Protein AF-A0A965MGD5-F1 (afdb_monomer_lite)

Secondary structure (DSSP, 8-state):
---------PPPHHHHHHHHHHHHHHHHHHHHHHTS--------SSHHHHHHHHHHHHHHHHHHHHHHHHHHHHHHHSTTHHHHHHHHHHHHHHHHHHIIIIITTT----SSHHHHHHHHTHHHHHHHHHHHHHHHHHHHGGGS--

Foldseek 3Di:
DDDPPPVPPDFDPLLVVLVVVLVVLLVLVLCCVPVVPDLFPKPAPDVVVSVVVSVVVVVVSVVSVVLVVVCVVCVVVLVCNLVSLVVVLVVLVVVLVCCVPVAVVGTDPRPDPSVVVSNVCSVVNSVSSVVNNVSSCVVPVVVVVD

Structure (mmCIF, N/CA/C/O backbone):
data_AF-A0A965MGD5-F1
#
_entry.id   AF-A0A965MGD5-F1
#
loop_
_atom_site.group_PDB
_atom_site.id
_atom_site.type_symbol
_atom_site.label_atom_id
_atom_site.label_alt_id
_atom_site.label_comp_id
_atom_site.label_asym_id
_atom_site.label_entity_id
_atom_site.label_seq_id
_atom_site.pdbx_PDB_ins_code
_atom_site.Cartn_x
_atom_site.Cartn_y
_atom_site.Cartn_z
_atom_site.occupancy
_atom_site.B_iso_or_equiv
_atom_site.auth_seq_id
_atom_site.auth_comp_id
_atom_site.auth_asym_id
_atom_site.auth_atom_id
_atom_site.pdbx_PDB_model_num
ATOM 1 N N . MET A 1 1 ? -35.218 -0.291 28.090 1.00 36.06 1 MET A N 1
ATOM 2 C CA . MET A 1 1 ? -34.569 -1.136 27.063 1.00 36.06 1 MET A CA 1
ATOM 3 C C . MET A 1 1 ? -33.291 -0.427 26.634 1.00 36.06 1 MET A C 1
ATOM 5 O O . MET A 1 1 ? -33.339 0.769 26.378 1.00 36.06 1 MET A O 1
ATOM 9 N N . ALA A 1 2 ? -32.150 -1.102 26.752 1.00 36.09 2 ALA A N 1
ATOM 10 C CA . ALA A 1 2 ? -30.831 -0.488 26.882 1.00 36.09 2 ALA A CA 1
ATOM 11 C C . ALA A 1 2 ? -30.366 0.282 25.631 1.00 36.09 2 A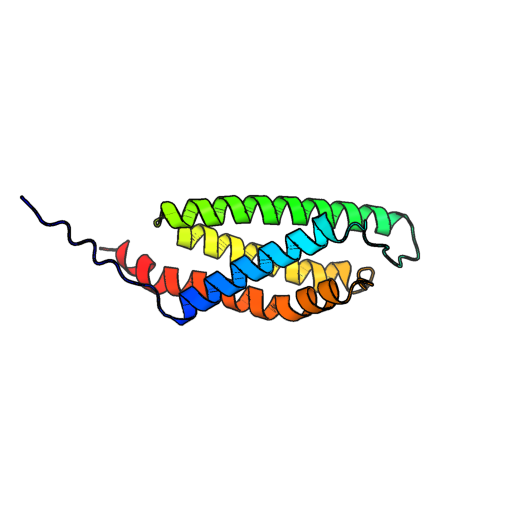LA A C 1
ATOM 13 O O . ALA A 1 2 ? -30.328 -0.255 24.527 1.00 36.09 2 ALA A O 1
ATOM 14 N N . PHE A 1 3 ? -29.945 1.532 25.843 1.00 34.44 3 PHE A N 1
ATOM 15 C CA . PHE A 1 3 ? -29.137 2.303 24.903 1.00 34.44 3 PHE A CA 1
ATOM 16 C C . PHE A 1 3 ? -27.788 1.600 24.724 1.00 34.44 3 PHE A C 1
ATOM 18 O O . PHE A 1 3 ? -26.904 1.710 25.575 1.00 34.44 3 PHE A O 1
ATOM 25 N N . ILE A 1 4 ? -27.600 0.902 23.606 1.00 38.12 4 ILE A N 1
ATOM 26 C CA . ILE A 1 4 ? -26.270 0.460 23.189 1.00 38.12 4 ILE A CA 1
ATOM 27 C C . ILE A 1 4 ? -25.526 1.704 22.691 1.00 38.12 4 ILE A C 1
ATOM 29 O O . ILE A 1 4 ? -25.508 2.024 21.503 1.00 38.12 4 ILE A O 1
ATOM 33 N N . LYS A 1 5 ? -24.911 2.445 23.620 1.00 34.62 5 LYS A N 1
ATOM 34 C CA . LYS A 1 5 ? -23.842 3.392 23.296 1.00 34.62 5 LYS A CA 1
ATOM 35 C C . LYS A 1 5 ? -22.635 2.571 22.843 1.00 34.62 5 LYS A C 1
ATOM 37 O O . LYS A 1 5 ? -21.721 2.303 23.619 1.00 34.62 5 LYS A O 1
ATOM 42 N N . PHE A 1 6 ? -22.598 2.204 21.563 1.00 39.00 6 PHE A N 1
ATOM 43 C CA . PHE A 1 6 ? -21.312 2.016 20.905 1.00 39.00 6 PHE A CA 1
ATOM 44 C C . PHE A 1 6 ? -20.611 3.368 20.985 1.00 39.00 6 PHE A C 1
ATOM 46 O O . PHE A 1 6 ? -20.950 4.301 20.259 1.00 39.00 6 PHE A O 1
ATOM 53 N N . ALA A 1 7 ? -19.675 3.508 21.923 1.00 39.38 7 ALA A N 1
ATOM 54 C CA . ALA A 1 7 ? -18.713 4.591 21.892 1.00 39.38 7 ALA A CA 1
ATOM 55 C C . ALA A 1 7 ? -17.988 4.484 20.546 1.00 39.38 7 ALA A C 1
ATOM 57 O O . ALA A 1 7 ? -17.068 3.681 20.392 1.00 39.38 7 ALA A O 1
ATOM 58 N N . LYS A 1 8 ? -18.476 5.241 19.557 1.00 45.97 8 LYS A N 1
ATOM 59 C CA . LYS A 1 8 ? -17.886 5.430 18.237 1.00 45.97 8 LYS A CA 1
ATOM 60 C C . LYS A 1 8 ? -16.551 6.125 18.480 1.00 45.97 8 LYS A C 1
ATOM 62 O O . LYS A 1 8 ? -16.470 7.348 18.477 1.00 45.97 8 LYS A O 1
ATOM 67 N N . GLN A 1 9 ? -15.529 5.348 18.832 1.00 56.25 9 GLN A N 1
ATOM 68 C CA . GLN A 1 9 ? -14.179 5.851 19.026 1.00 56.25 9 GLN A CA 1
ATOM 69 C C . GLN A 1 9 ? -13.690 6.284 17.650 1.00 56.25 9 GLN A C 1
ATOM 71 O O . GLN A 1 9 ? -13.234 5.473 16.846 1.00 56.25 9 GLN A O 1
ATOM 76 N N . SER A 1 10 ? -13.879 7.570 17.361 1.00 68.56 10 SER A N 1
ATOM 77 C CA . SER A 1 10 ? -13.369 8.178 16.145 1.00 68.56 10 SER A CA 1
ATOM 78 C C . SER A 1 10 ? -11.857 7.985 16.112 1.00 68.56 10 SER A C 1
ATOM 80 O O . SER A 1 10 ? -11.172 8.191 17.120 1.00 68.56 10 SER A O 1
ATOM 82 N N . TYR A 1 11 ? -11.346 7.565 14.959 1.00 79.25 11 TYR A N 1
ATOM 83 C CA . TYR A 1 11 ? -9.913 7.553 14.712 1.00 79.25 11 TYR A CA 1
ATOM 84 C C . TYR A 1 11 ? -9.346 8.976 14.784 1.00 79.25 11 TYR A C 1
ATOM 86 O O . TYR A 1 11 ? -10.091 9.960 14.695 1.00 79.25 11 TYR A O 1
ATOM 94 N N . SER A 1 12 ? -8.035 9.084 14.992 1.00 85.62 12 SER A N 1
ATOM 95 C CA . SER A 1 12 ? -7.344 10.370 14.995 1.00 85.62 12 SER A CA 1
ATOM 96 C C . SER A 1 12 ? -7.409 11.042 13.614 1.00 85.62 12 SER A C 1
ATOM 98 O O . SER A 1 12 ? -7.563 10.385 12.586 1.00 85.62 12 SER A O 1
ATOM 100 N N . THR A 1 13 ? -7.249 12.363 13.559 1.00 85.31 13 THR A N 1
ATOM 101 C CA . THR A 1 13 ? -7.062 13.085 12.290 1.00 85.31 13 THR A CA 1
ATOM 102 C C . THR A 1 13 ? -5.930 12.499 11.424 1.00 85.31 13 THR A C 1
ATOM 104 O O . THR A 1 13 ? -6.175 12.281 10.235 1.00 85.31 13 THR A O 1
ATOM 107 N N . PRO A 1 14 ? -4.730 12.165 11.962 1.00 86.81 14 PRO A N 1
ATOM 108 C CA . PRO A 1 14 ? -3.679 11.541 11.156 1.00 86.81 14 PRO A CA 1
ATOM 109 C C . PRO A 1 14 ? -4.069 10.176 10.580 1.00 86.81 14 PRO A C 1
ATOM 111 O O . PRO A 1 14 ? -3.619 9.849 9.486 1.00 86.81 14 PRO A O 1
ATOM 114 N N . PHE A 1 15 ? -4.953 9.410 11.228 1.00 86.06 15 PHE A N 1
ATOM 115 C CA . PHE A 1 15 ? -5.482 8.173 10.646 1.00 86.06 15 PHE A CA 1
ATOM 116 C C . PHE A 1 15 ? -6.256 8.427 9.350 1.00 86.06 15 PHE A C 1
ATOM 118 O O . PHE A 1 15 ? -6.032 7.744 8.355 1.00 86.06 15 PHE A O 1
ATOM 125 N N . TYR A 1 16 ? -7.160 9.410 9.338 1.00 84.75 16 TYR A N 1
ATOM 126 C CA . TYR A 1 16 ? -7.950 9.708 8.141 1.00 84.75 16 TYR A CA 1
ATOM 127 C C . TYR A 1 16 ? -7.088 10.274 7.010 1.00 84.75 16 TYR A C 1
ATOM 129 O O . TYR A 1 16 ? -7.341 9.962 5.848 1.00 84.75 16 TYR A O 1
ATOM 137 N N . LEU A 1 17 ? -6.050 11.050 7.341 1.00 87.75 17 LEU A N 1
ATOM 138 C CA . LEU A 1 17 ? -5.055 11.503 6.366 1.00 87.75 17 LEU A CA 1
ATOM 139 C C . LEU A 1 17 ? -4.259 10.325 5.788 1.00 87.75 17 LEU A C 1
ATOM 141 O O . LEU A 1 17 ? -4.119 10.221 4.571 1.00 87.75 17 LEU A O 1
ATOM 145 N N . ALA A 1 18 ? -3.799 9.404 6.639 1.00 87.62 18 ALA A N 1
ATOM 146 C CA . ALA A 1 18 ? -3.102 8.189 6.221 1.00 87.62 18 ALA A CA 1
ATOM 147 C C . ALA A 1 18 ? -3.986 7.292 5.339 1.00 87.62 18 ALA A C 1
ATOM 149 O O . ALA A 1 18 ? -3.510 6.752 4.340 1.00 87.62 18 ALA A O 1
ATOM 150 N N . LEU A 1 19 ? -5.277 7.183 5.665 1.00 85.69 19 LEU A N 1
ATOM 151 C CA . LEU A 1 19 ? -6.266 6.445 4.883 1.00 85.69 19 LEU A CA 1
ATOM 152 C C . LEU A 1 19 ? -6.455 7.066 3.496 1.00 85.69 19 LEU A C 1
ATOM 154 O O . LEU A 1 19 ? -6.351 6.366 2.489 1.00 85.69 19 LEU A O 1
ATOM 158 N N . TRP A 1 20 ? -6.682 8.380 3.438 1.00 88.69 20 TRP A N 1
ATOM 159 C CA . TRP A 1 20 ? -6.831 9.113 2.179 1.00 88.69 20 TRP A CA 1
ATOM 160 C C . TRP A 1 20 ? -5.592 9.006 1.295 1.00 88.69 20 TRP A C 1
ATOM 162 O O . TRP A 1 20 ? -5.714 8.741 0.096 1.00 88.69 20 TRP A O 1
ATOM 172 N N . PHE A 1 21 ? -4.406 9.160 1.887 1.00 89.75 21 PHE A N 1
ATOM 173 C CA . PHE A 1 21 ? -3.142 9.003 1.178 1.00 89.75 21 PHE A CA 1
ATOM 174 C C . PHE A 1 21 ? -2.974 7.575 0.651 1.00 89.75 21 PHE A C 1
ATOM 176 O O . PHE A 1 21 ? -2.668 7.396 -0.524 1.00 89.75 21 PHE A O 1
ATOM 183 N N . SER A 1 22 ? -3.238 6.561 1.480 1.00 87.19 22 SER A N 1
ATOM 184 C CA . SER A 1 22 ? -3.081 5.153 1.097 1.00 87.19 22 SER A CA 1
ATOM 185 C C . SER A 1 22 ? -4.016 4.758 -0.045 1.00 87.19 22 SER A C 1
ATOM 187 O O . SER A 1 22 ? -3.580 4.110 -0.995 1.00 87.19 22 SER A O 1
ATOM 189 N N . ILE A 1 23 ? -5.283 5.183 0.007 1.00 87.31 23 ILE A N 1
ATOM 190 C CA . ILE A 1 23 ? -6.254 4.931 -1.067 1.00 87.31 23 ILE A CA 1
ATOM 191 C C . ILE A 1 23 ? -5.809 5.631 -2.354 1.00 87.31 23 ILE A C 1
ATOM 193 O O . ILE A 1 23 ? -5.736 4.992 -3.401 1.00 87.31 23 ILE A O 1
ATOM 197 N N . SER A 1 24 ? -5.460 6.917 -2.272 1.00 89.31 24 SER A N 1
ATOM 198 C CA . SER A 1 24 ? -4.994 7.693 -3.430 1.00 89.31 24 SER A CA 1
ATOM 199 C C . SER A 1 24 ? -3.739 7.082 -4.056 1.00 89.31 24 SER A C 1
ATOM 201 O O . SER A 1 24 ? -3.646 6.979 -5.277 1.00 89.31 24 SER A O 1
ATOM 203 N N . TYR A 1 25 ? -2.800 6.620 -3.227 1.00 88.44 25 TYR A N 1
ATOM 204 C CA . TYR A 1 25 ? -1.577 5.961 -3.672 1.00 88.44 25 TYR A CA 1
ATOM 205 C C . TYR A 1 25 ? -1.878 4.660 -4.421 1.00 88.44 25 TYR A C 1
ATOM 207 O O . TYR A 1 25 ? -1.391 4.467 -5.532 1.00 88.44 25 TYR A O 1
ATOM 215 N N . VAL A 1 26 ? -2.720 3.788 -3.857 1.00 87.25 26 VAL A N 1
ATOM 216 C CA . VAL A 1 26 ? -3.113 2.523 -4.501 1.00 87.25 26 VAL A CA 1
ATOM 217 C C . VAL A 1 26 ? -3.825 2.778 -5.828 1.00 87.25 26 VAL A C 1
ATOM 219 O O . VAL A 1 26 ? -3.496 2.143 -6.829 1.00 87.25 26 VAL A O 1
ATOM 222 N N . VAL A 1 27 ? -4.755 3.736 -5.865 1.00 87.88 27 VAL A N 1
ATOM 223 C CA . VAL A 1 27 ? -5.453 4.122 -7.099 1.00 87.88 27 VAL A CA 1
ATOM 224 C C . VAL A 1 27 ? -4.466 4.637 -8.144 1.00 87.88 27 VAL A C 1
ATOM 226 O O . VAL A 1 27 ? -4.543 4.220 -9.295 1.00 87.88 27 VAL A O 1
ATOM 229 N N . ALA A 1 28 ? -3.505 5.480 -7.760 1.00 86.94 28 ALA A N 1
ATOM 230 C CA . ALA A 1 28 ? -2.485 5.986 -8.674 1.00 86.94 28 ALA A CA 1
ATOM 231 C C . ALA A 1 28 ? -1.571 4.868 -9.207 1.00 86.94 28 ALA A C 1
ATOM 233 O O . ALA A 1 28 ?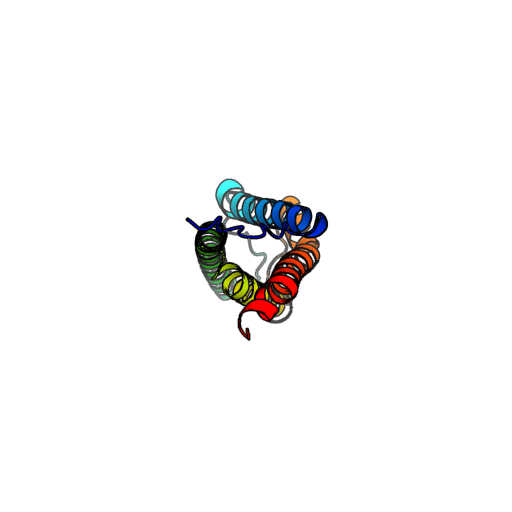 -1.267 4.847 -10.399 1.00 86.94 28 ALA A O 1
ATOM 234 N N . VAL A 1 29 ? -1.178 3.905 -8.365 1.00 83.25 29 VAL A N 1
ATOM 235 C CA . VAL A 1 29 ? -0.396 2.729 -8.788 1.00 83.25 29 VAL A CA 1
ATOM 236 C C . VAL A 1 29 ? -1.169 1.889 -9.804 1.00 83.25 29 VAL A C 1
ATOM 238 O O . VAL A 1 29 ? -0.613 1.528 -10.842 1.00 83.25 29 VAL A O 1
ATOM 241 N N . LEU A 1 30 ? -2.450 1.614 -9.546 1.00 84.69 30 LEU A N 1
ATOM 242 C CA . LEU A 1 30 ? -3.301 0.876 -10.481 1.00 84.69 30 LEU A CA 1
ATOM 243 C C . LEU A 1 30 ? -3.523 1.670 -11.775 1.00 84.69 30 LEU A C 1
ATOM 245 O O . LEU A 1 30 ? -3.420 1.104 -12.858 1.00 84.69 30 LEU A O 1
ATOM 249 N N . ALA A 1 31 ? -3.753 2.981 -11.692 1.00 83.62 31 ALA A N 1
ATOM 250 C CA . ALA A 1 31 ? -3.901 3.845 -12.861 1.00 83.62 31 ALA A CA 1
ATOM 251 C C . ALA A 1 31 ? -2.642 3.824 -13.739 1.00 83.62 31 ALA A C 1
ATOM 253 O O . ALA A 1 31 ? -2.742 3.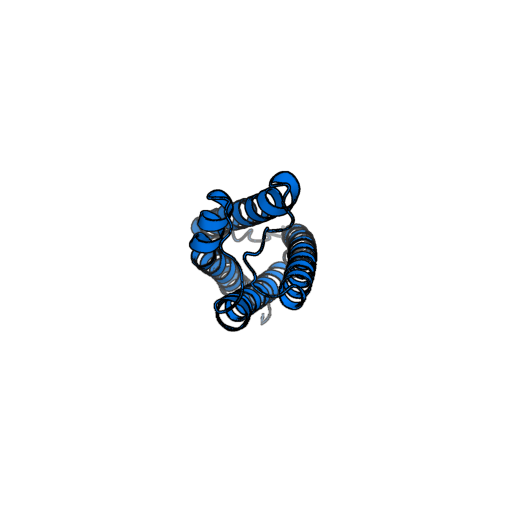643 -14.948 1.00 83.62 31 ALA A O 1
ATOM 254 N N . VAL A 1 32 ? -1.450 3.922 -13.149 1.00 78.94 32 VAL A N 1
ATOM 255 C CA . VAL A 1 32 ? -0.191 3.819 -13.902 1.00 78.94 32 VAL A CA 1
ATOM 256 C C . VAL A 1 32 ? -0.018 2.433 -14.531 1.00 78.94 32 VAL A C 1
ATOM 258 O O . VAL A 1 32 ? 0.457 2.347 -15.659 1.00 78.94 32 VAL A O 1
ATOM 261 N N . GLN A 1 33 ? -0.443 1.360 -13.858 1.00 75.81 33 GLN A N 1
ATOM 262 C CA . GLN A 1 33 ? -0.364 -0.002 -14.402 1.00 75.81 33 GLN A CA 1
ATOM 263 C C . GLN A 1 33 ? -1.363 -0.274 -15.537 1.00 75.81 33 GLN A C 1
ATOM 265 O O . GLN A 1 33 ? -1.001 -0.941 -16.502 1.00 75.81 33 GLN A O 1
ATOM 270 N N . PHE A 1 34 ? -2.600 0.224 -15.440 1.00 75.50 34 PHE A N 1
ATOM 271 C CA . PHE A 1 34 ? -3.671 -0.069 -16.404 1.00 75.50 34 PHE A CA 1
ATOM 272 C C . PHE A 1 34 ? -3.818 0.986 -17.511 1.00 75.50 34 PHE A C 1
ATOM 274 O O . PHE A 1 34 ? -4.057 0.628 -18.659 1.00 75.50 34 PHE A O 1
ATOM 281 N N . ILE A 1 35 ? -3.680 2.277 -17.186 1.00 69.81 35 ILE A N 1
ATOM 282 C CA . ILE A 1 35 ? -3.850 3.409 -18.121 1.00 69.81 35 ILE A CA 1
ATOM 283 C C . ILE A 1 35 ? -2.515 3.795 -18.753 1.00 69.81 35 ILE A C 1
ATOM 285 O O . ILE A 1 35 ? -2.470 4.167 -19.921 1.00 69.81 35 ILE A O 1
ATOM 289 N N . GLY A 1 36 ? -1.415 3.662 -18.003 1.00 59.25 36 GLY A N 1
ATOM 290 C CA . GLY A 1 36 ? -0.067 3.933 -18.504 1.00 59.25 36 GLY A CA 1
ATOM 291 C C . GLY A 1 36 ? 0.361 3.027 -19.660 1.00 59.25 36 GLY A C 1
ATOM 292 O O . GLY A 1 36 ? 1.401 3.291 -20.247 1.00 59.25 36 GLY A O 1
ATOM 293 N N . GLY A 1 37 ? -0.435 1.999 -19.989 1.00 53.00 37 GLY A N 1
ATOM 294 C CA . GLY A 1 37 ? -0.444 1.344 -21.291 1.00 53.00 37 GLY A CA 1
ATOM 295 C C . GLY A 1 37 ? 0.901 0.798 -21.745 1.00 53.00 37 GLY A C 1
ATOM 296 O O . GLY A 1 37 ? 1.194 0.886 -22.926 1.00 53.00 37 GLY A O 1
ATOM 297 N N . ILE A 1 38 ? 1.761 0.294 -20.861 1.00 47.91 38 ILE A N 1
ATOM 298 C CA . ILE A 1 38 ? 3.088 -0.181 -21.261 1.00 47.91 38 ILE A CA 1
ATOM 299 C C . ILE A 1 38 ? 3.428 -1.388 -20.387 1.00 47.91 38 ILE A C 1
ATOM 301 O O . ILE A 1 38 ? 3.685 -1.245 -19.192 1.00 47.91 38 ILE A O 1
ATOM 305 N N . ALA A 1 39 ? 3.438 -2.582 -20.996 1.00 45.81 39 ALA A N 1
ATOM 306 C CA . ALA A 1 39 ? 4.312 -3.660 -20.545 1.00 45.81 39 ALA A CA 1
ATOM 307 C C . ALA A 1 39 ? 5.685 -3.010 -20.363 1.00 45.81 39 ALA A C 1
ATOM 309 O O . ALA A 1 39 ? 6.205 -2.508 -21.361 1.00 45.81 39 ALA A O 1
ATOM 310 N N . PRO A 1 40 ? 6.194 -2.867 -19.127 1.00 50.66 40 PRO A N 1
ATOM 311 C CA . PRO A 1 40 ? 7.353 -2.031 -18.873 1.00 50.66 40 PRO A CA 1
ATOM 312 C C . PRO A 1 40 ? 8.430 -2.423 -19.863 1.00 50.66 40 PRO A C 1
ATOM 314 O O . PRO A 1 40 ? 8.776 -3.599 -19.953 1.00 50.66 40 PRO A O 1
ATOM 317 N N . LYS A 1 41 ? 8.892 -1.454 -20.659 1.00 46.69 41 LYS A N 1
ATOM 318 C CA . LYS A 1 41 ? 10.065 -1.650 -21.497 1.00 46.69 41 LYS A CA 1
ATOM 319 C C . LYS A 1 41 ? 11.229 -1.745 -20.541 1.00 46.69 41 LYS A C 1
ATOM 321 O O . LYS A 1 41 ? 11.830 -0.758 -20.128 1.00 46.69 41 LYS A O 1
ATOM 326 N N . PHE A 1 42 ? 11.433 -2.957 -20.068 1.00 52.62 42 PHE A N 1
ATOM 327 C CA . PHE A 1 42 ? 12.534 -3.265 -19.216 1.00 52.62 42 PHE A CA 1
ATOM 328 C C . PHE A 1 42 ? 13.775 -3.164 -20.085 1.00 52.62 42 PHE A C 1
ATOM 330 O O . PHE A 1 42 ? 13.921 -3.892 -21.063 1.00 52.62 42 PHE A O 1
ATOM 337 N N . VAL A 1 43 ? 14.654 -2.228 -19.747 1.00 50.44 43 VAL A N 1
ATOM 338 C CA . VAL A 1 43 ? 16.000 -2.175 -20.311 1.00 50.44 43 VAL A CA 1
ATOM 339 C C . VAL A 1 43 ? 16.758 -3.365 -19.722 1.00 50.44 43 VAL A C 1
ATOM 341 O O . VAL A 1 43 ? 17.514 -3.209 -18.769 1.00 50.44 43 VAL A O 1
ATOM 344 N N . VAL A 1 44 ? 16.470 -4.578 -20.197 1.00 53.25 44 VAL A N 1
ATOM 345 C CA . VAL A 1 44 ? 17.215 -5.774 -19.806 1.00 53.25 44 VAL A CA 1
ATOM 346 C C . VAL A 1 44 ? 18.028 -6.248 -20.984 1.00 53.25 44 VAL A C 1
ATOM 348 O O . VAL A 1 44 ? 17.530 -6.412 -22.092 1.00 53.25 44 VAL A O 1
ATOM 351 N N . THR A 1 45 ? 19.296 -6.506 -20.714 1.00 55.03 45 THR A N 1
ATOM 352 C CA . THR A 1 45 ? 20.271 -7.041 -21.659 1.00 55.03 45 THR A CA 1
ATOM 353 C C . THR A 1 45 ? 19.973 -8.492 -22.066 1.00 55.03 45 THR A C 1
ATOM 355 O O . THR A 1 45 ? 20.627 -9.010 -22.966 1.00 55.03 45 THR A O 1
ATOM 358 N N . THR A 1 46 ? 19.002 -9.157 -21.422 1.00 62.16 46 THR A N 1
ATOM 359 C CA . THR A 1 46 ? 18.696 -10.586 -21.582 1.00 62.16 46 THR A CA 1
ATOM 360 C C . THR A 1 46 ? 17.179 -10.878 -21.531 1.00 62.16 46 THR A C 1
ATOM 362 O O . THR A 1 46 ? 16.501 -10.491 -20.576 1.00 62.16 46 THR A O 1
ATOM 365 N N . PRO A 1 47 ? 16.624 -11.615 -22.515 1.00 65.56 47 PRO A N 1
ATOM 366 C CA . PRO A 1 47 ? 15.176 -11.838 -22.660 1.00 65.56 47 PRO A CA 1
ATOM 367 C C . PRO A 1 47 ? 14.531 -12.663 -21.527 1.00 65.56 47 PRO A C 1
ATOM 369 O O . PRO A 1 47 ? 13.337 -12.535 -21.258 1.00 65.56 47 PRO A O 1
ATOM 372 N N . GLU A 1 48 ? 15.302 -13.481 -20.805 1.00 65.88 48 GLU A N 1
ATOM 373 C CA . GLU A 1 48 ? 14.792 -14.290 -19.683 1.00 65.88 48 GLU A CA 1
ATOM 374 C C . GLU A 1 48 ? 14.287 -13.431 -18.509 1.00 65.88 48 GLU A C 1
ATOM 376 O O . GLU A 1 48 ? 13.283 -13.747 -17.861 1.00 65.88 48 GLU A O 1
ATOM 381 N N . TYR A 1 49 ? 14.944 -12.299 -18.263 1.00 65.31 49 TYR A N 1
ATOM 382 C CA . TYR A 1 49 ? 14.610 -11.385 -17.171 1.00 65.31 49 TYR A CA 1
ATOM 383 C C . TYR A 1 49 ? 13.433 -10.463 -17.518 1.00 65.31 49 TYR A C 1
ATOM 385 O O . TYR A 1 49 ? 12.700 -10.029 -16.624 1.00 65.31 49 TYR A O 1
ATOM 393 N N . GLU A 1 50 ? 13.186 -10.216 -18.805 1.00 66.12 50 GLU A N 1
ATOM 394 C CA . GLU A 1 50 ? 11.999 -9.494 -19.274 1.00 66.12 50 GLU A CA 1
ATOM 395 C C . GLU A 1 50 ? 10.717 -10.287 -18.961 1.00 66.12 50 GLU A C 1
ATOM 397 O O . GLU A 1 50 ? 9.770 -9.763 -18.371 1.00 66.12 50 GLU A O 1
ATOM 402 N N . MET A 1 51 ? 10.703 -11.596 -19.237 1.00 69.19 51 MET A N 1
ATOM 403 C CA . MET A 1 51 ? 9.559 -12.446 -18.884 1.00 69.19 51 MET A CA 1
ATOM 404 C C . MET A 1 51 ? 9.358 -12.577 -17.369 1.00 69.19 51 MET A C 1
ATOM 406 O O . MET A 1 51 ? 8.217 -12.585 -16.893 1.00 69.19 51 MET A O 1
ATOM 410 N N . LEU A 1 52 ? 10.441 -12.707 -16.594 1.00 70.12 52 LEU A N 1
ATOM 411 C CA . LEU A 1 52 ? 10.363 -12.827 -15.134 1.00 70.12 52 LEU A CA 1
ATOM 412 C C . LEU A 1 52 ? 9.725 -11.579 -14.506 1.00 70.12 52 LEU A C 1
ATOM 414 O O . LEU A 1 52 ? 8.851 -11.677 -13.642 1.00 70.12 52 LEU A O 1
ATOM 418 N N . SER A 1 53 ? 10.131 -10.406 -14.973 1.00 66.56 53 SER A N 1
ATOM 419 C CA . SER A 1 53 ? 9.680 -9.121 -14.448 1.00 66.56 53 SER A CA 1
ATOM 420 C C . SER A 1 53 ? 8.240 -8.784 -14.833 1.00 66.56 53 SER A C 1
ATOM 422 O O . SER A 1 53 ? 7.484 -8.305 -13.982 1.00 66.56 53 SER A O 1
ATOM 424 N N . GLN A 1 54 ? 7.799 -9.137 -16.044 1.00 69.94 54 GLN A N 1
ATOM 425 C CA . GLN A 1 54 ? 6.379 -9.069 -16.414 1.00 69.94 54 GLN A CA 1
ATOM 426 C C . GLN A 1 54 ? 5.512 -9.986 -15.538 1.00 69.94 54 GLN A C 1
ATOM 428 O O . GLN A 1 54 ? 4.478 -9.555 -15.019 1.00 69.94 54 GLN A O 1
ATOM 433 N N . LYS A 1 55 ? 5.938 -11.240 -15.314 1.00 74.50 55 LYS A N 1
ATOM 434 C CA . LYS A 1 55 ? 5.228 -12.177 -14.420 1.00 74.50 55 LYS A CA 1
ATOM 435 C C . LYS A 1 55 ? 5.131 -11.631 -12.998 1.00 74.50 55 LYS A C 1
ATOM 437 O O . LYS A 1 55 ? 4.090 -11.765 -12.351 1.00 74.50 55 LYS A O 1
ATOM 442 N N . LEU A 1 56 ? 6.206 -11.017 -12.510 1.00 74.06 56 LEU A N 1
ATOM 443 C CA . LEU A 1 56 ? 6.247 -10.440 -11.175 1.00 74.06 56 LEU A CA 1
ATOM 444 C C . LEU A 1 56 ? 5.293 -9.247 -11.041 1.00 74.06 56 LEU A C 1
ATOM 446 O O . LEU A 1 56 ? 4.563 -9.160 -10.054 1.00 74.06 56 LEU A O 1
ATOM 450 N N . LEU A 1 57 ? 5.245 -8.365 -12.040 1.00 75.12 57 LEU A N 1
ATOM 451 C CA . LEU A 1 57 ? 4.304 -7.246 -12.056 1.00 75.12 57 LEU A CA 1
ATOM 452 C C . LEU A 1 57 ? 2.855 -7.710 -12.036 1.00 75.12 57 LEU A C 1
ATOM 454 O O . LEU A 1 57 ? 2.096 -7.234 -11.199 1.00 75.12 57 LEU A O 1
ATOM 458 N N . TRP A 1 58 ? 2.487 -8.688 -12.864 1.00 75.56 58 TRP A N 1
ATOM 459 C CA . TRP A 1 58 ? 1.127 -9.227 -12.863 1.00 75.56 58 TRP A CA 1
ATOM 460 C C . TRP A 1 58 ? 0.735 -9.833 -11.516 1.00 75.56 58 TRP A C 1
ATOM 462 O O . TRP A 1 58 ? -0.347 -9.546 -11.001 1.00 75.56 58 TRP A O 1
ATOM 472 N N . ARG A 1 59 ? 1.630 -10.612 -10.892 1.00 78.06 59 ARG A N 1
ATOM 473 C CA . ARG A 1 59 ? 1.401 -11.145 -9.536 1.00 78.06 59 ARG A CA 1
ATOM 474 C C . ARG A 1 59 ? 1.172 -10.025 -8.520 1.00 78.06 59 ARG A C 1
ATOM 476 O O . ARG A 1 59 ? 0.294 -10.143 -7.667 1.00 78.06 59 ARG A O 1
ATOM 483 N N . ARG A 1 60 ? 1.926 -8.928 -8.628 1.00 77.88 60 ARG A N 1
ATOM 484 C CA . ARG A 1 60 ? 1.787 -7.750 -7.760 1.00 77.88 60 ARG A CA 1
ATOM 485 C C . ARG A 1 60 ? 0.476 -7.016 -7.992 1.00 77.88 60 ARG A C 1
ATOM 487 O O . ARG A 1 60 ? -0.196 -6.696 -7.020 1.00 77.88 60 ARG A O 1
ATOM 494 N N . THR A 1 61 ? 0.079 -6.800 -9.242 1.00 80.75 61 THR A N 1
ATOM 495 C CA . THR A 1 61 ? -1.201 -6.167 -9.586 1.00 80.75 61 THR A CA 1
ATOM 496 C C . THR A 1 61 ? -2.377 -6.965 -9.029 1.00 80.75 61 THR A C 1
ATOM 498 O O . THR A 1 61 ? -3.255 -6.392 -8.385 1.00 80.75 61 THR A O 1
ATOM 501 N N . ILE A 1 62 ? -2.361 -8.293 -9.188 1.00 83.38 62 ILE A N 1
ATOM 502 C CA . ILE A 1 62 ? -3.393 -9.179 -8.629 1.00 83.38 62 ILE A CA 1
ATOM 503 C C . ILE A 1 62 ? -3.424 -9.074 -7.099 1.00 83.38 62 ILE A C 1
ATOM 505 O O . ILE A 1 62 ? -4.500 -8.925 -6.519 1.00 83.38 62 ILE A O 1
ATOM 509 N N . ALA A 1 63 ? -2.261 -9.096 -6.441 1.00 83.00 63 ALA A N 1
ATOM 510 C CA . ALA A 1 63 ? -2.181 -8.952 -4.990 1.00 83.00 63 ALA A CA 1
ATOM 511 C C . ALA A 1 63 ? -2.714 -7.590 -4.512 1.00 83.00 63 ALA A C 1
ATOM 513 O O . ALA A 1 63 ? -3.504 -7.547 -3.573 1.00 83.00 63 ALA A O 1
ATOM 514 N N . ILE A 1 64 ? -2.341 -6.487 -5.171 1.00 83.56 64 ILE A N 1
ATOM 515 C CA . ILE A 1 64 ? -2.825 -5.138 -4.838 1.00 83.56 64 ILE A CA 1
ATOM 516 C C . ILE A 1 64 ? -4.348 -5.072 -4.974 1.00 83.56 64 ILE A C 1
ATOM 518 O O . ILE A 1 64 ? -5.010 -4.574 -4.065 1.00 83.56 64 ILE A O 1
ATOM 522 N N . LEU A 1 65 ? -4.921 -5.603 -6.059 1.00 85.62 65 LEU A N 1
ATOM 523 C CA . LEU A 1 65 ? -6.374 -5.648 -6.251 1.00 85.62 65 LEU A CA 1
ATOM 524 C C . LEU A 1 65 ? -7.063 -6.468 -5.155 1.00 85.62 65 LEU A C 1
ATOM 526 O O . LEU A 1 65 ? -8.018 -5.993 -4.540 1.00 85.62 65 LEU A O 1
ATOM 530 N N . PHE A 1 66 ? -6.549 -7.663 -4.862 1.00 85.75 66 PHE A N 1
ATOM 531 C CA . PHE A 1 66 ? -7.084 -8.536 -3.820 1.00 85.75 66 PHE A CA 1
ATOM 532 C C . PHE A 1 66 ? -7.064 -7.864 -2.440 1.00 85.75 66 PHE A C 1
ATOM 534 O O . PHE A 1 66 ? -8.100 -7.775 -1.776 1.00 85.75 66 PHE A O 1
ATOM 541 N N . PHE A 1 67 ? -5.917 -7.312 -2.034 1.00 82.06 67 PHE A N 1
ATOM 542 C CA . PHE A 1 67 ? -5.794 -6.596 -0.765 1.00 82.06 67 PHE A CA 1
ATOM 543 C C . PHE A 1 67 ? -6.652 -5.332 -0.724 1.00 82.06 67 PHE A C 1
ATOM 545 O O . PHE A 1 67 ? -7.220 -5.041 0.323 1.00 82.06 67 PHE A O 1
ATOM 552 N N . SER A 1 68 ? -6.824 -4.624 -1.842 1.00 82.75 68 SER A N 1
ATOM 553 C CA . SER A 1 68 ? -7.695 -3.442 -1.915 1.00 82.75 68 SER A CA 1
ATOM 554 C C . SER A 1 68 ? -9.159 -3.798 -1.667 1.00 82.75 68 SER A C 1
ATOM 556 O O . SER A 1 68 ? -9.828 -3.141 -0.868 1.00 82.75 68 SER A O 1
ATOM 558 N N . VAL A 1 69 ? -9.654 -4.870 -2.292 1.00 84.00 69 VAL A N 1
ATOM 559 C CA . VAL A 1 69 ? -11.030 -5.354 -2.087 1.00 84.00 69 VAL A CA 1
ATOM 560 C C . VAL A 1 69 ? -11.242 -5.773 -0.634 1.00 84.00 69 VAL A C 1
ATOM 562 O O . VAL A 1 69 ? -12.214 -5.354 -0.001 1.00 84.00 69 VAL A O 1
ATOM 565 N N . ILE A 1 70 ? -10.308 -6.548 -0.079 1.00 83.38 70 ILE A N 1
ATOM 566 C CA . ILE A 1 70 ? -10.369 -6.995 1.316 1.00 83.38 70 ILE A CA 1
ATOM 567 C C . ILE A 1 70 ? -10.302 -5.806 2.278 1.00 83.38 70 ILE A C 1
ATOM 569 O O . ILE A 1 70 ? -11.051 -5.762 3.254 1.00 83.38 70 ILE A O 1
ATOM 573 N N . TYR A 1 71 ? -9.458 -4.816 1.995 1.00 80.75 71 TYR A N 1
ATOM 574 C CA . TYR A 1 71 ? -9.320 -3.616 2.810 1.00 80.75 71 TYR A CA 1
ATOM 575 C C . TYR A 1 71 ? -10.620 -2.804 2.843 1.00 80.75 71 TYR A C 1
ATOM 577 O O . TYR A 1 71 ? -11.119 -2.489 3.927 1.00 80.75 71 TYR A O 1
ATOM 585 N N . VAL A 1 72 ? -11.242 -2.560 1.686 1.00 80.81 72 VAL A N 1
ATOM 586 C CA . VAL A 1 72 ? -12.539 -1.866 1.599 1.00 80.81 72 VAL A CA 1
ATOM 587 C C . VAL A 1 72 ? -13.645 -2.655 2.303 1.00 80.81 72 VAL A C 1
ATOM 589 O O . VAL A 1 72 ? -14.442 -2.074 3.044 1.00 80.81 72 VAL A O 1
ATOM 592 N N . ALA A 1 73 ? -13.680 -3.980 2.143 1.00 77.25 73 ALA A N 1
ATOM 593 C CA . ALA A 1 73 ? -14.627 -4.828 2.865 1.00 77.25 73 ALA A CA 1
ATOM 594 C C . ALA A 1 73 ? -14.414 -4.752 4.391 1.00 77.25 73 ALA A C 1
ATOM 596 O O . ALA A 1 73 ? -15.375 -4.691 5.164 1.00 77.25 73 ALA A O 1
ATOM 597 N N . SER A 1 74 ? -13.158 -4.679 4.836 1.00 76.12 74 SER A N 1
ATOM 598 C CA . SER A 1 74 ? -12.797 -4.625 6.254 1.00 76.12 74 SER A CA 1
ATOM 599 C C . SER A 1 74 ? -13.214 -3.330 6.952 1.00 76.12 74 SER A C 1
ATOM 601 O O . SER A 1 74 ? -13.560 -3.375 8.135 1.00 76.12 74 SER A O 1
ATOM 603 N N . LEU A 1 75 ? -13.278 -2.208 6.220 1.00 73.06 75 LEU A N 1
ATOM 604 C CA . LEU A 1 75 ? -13.788 -0.930 6.734 1.00 73.06 75 LEU A CA 1
ATOM 605 C C . LEU A 1 75 ? -15.239 -1.047 7.220 1.00 73.06 75 LEU A C 1
ATOM 607 O O . LEU A 1 75 ? -15.614 -0.390 8.189 1.00 73.06 75 LEU A O 1
ATOM 611 N N . ARG A 1 76 ? -16.049 -1.907 6.586 1.00 72.69 76 ARG A N 1
ATOM 612 C CA . ARG A 1 76 ? -17.436 -2.170 7.005 1.00 72.69 76 ARG A CA 1
ATOM 613 C C . ARG A 1 76 ? -17.522 -3.149 8.173 1.00 72.69 76 ARG A C 1
ATOM 615 O O . ARG A 1 76 ? -18.405 -3.017 9.012 1.00 72.69 76 ARG A O 1
ATOM 622 N N . ALA A 1 77 ? -16.619 -4.129 8.224 1.00 67.69 77 ALA A N 1
ATOM 623 C CA . ALA A 1 77 ? -16.672 -5.206 9.208 1.00 67.69 77 ALA A CA 1
ATOM 624 C C . ALA A 1 77 ? -16.033 -4.847 10.561 1.00 67.69 77 ALA A C 1
ATOM 626 O O . ALA A 1 77 ? -16.338 -5.516 11.546 1.00 67.69 77 ALA A O 1
ATOM 627 N N . GLY A 1 78 ? -15.156 -3.832 10.627 1.00 64.75 78 GLY A N 1
ATOM 628 C CA . GLY A 1 78 ? -14.544 -3.265 11.843 1.00 64.75 78 GLY A CA 1
ATOM 629 C C . GLY A 1 78 ? -13.607 -4.210 12.615 1.00 64.75 78 GLY A C 1
ATOM 630 O O . GLY A 1 78 ? -12.447 -3.889 12.849 1.00 64.75 78 GLY A O 1
ATOM 631 N N . ARG A 1 79 ? -14.082 -5.411 12.961 1.00 69.19 79 ARG A N 1
ATOM 632 C CA . ARG A 1 79 ? -13.389 -6.477 13.699 1.00 69.19 79 ARG A CA 1
ATOM 633 C C . ARG A 1 79 ? -12.175 -7.039 12.958 1.00 69.19 79 ARG A C 1
ATOM 635 O O . ARG A 1 79 ? -11.216 -7.456 13.606 1.00 69.19 79 ARG A O 1
ATOM 642 N N . PHE A 1 80 ? -12.223 -7.065 11.627 1.00 71.69 80 PHE A N 1
ATOM 643 C CA . PHE A 1 80 ? -11.155 -7.615 10.784 1.00 71.69 80 PHE A CA 1
ATOM 644 C C . PHE A 1 80 ? -10.198 -6.552 10.240 1.00 71.69 80 PHE A C 1
ATOM 646 O O . PHE A 1 80 ? -9.135 -6.905 9.736 1.00 71.69 80 PHE A O 1
ATOM 653 N N . PHE A 1 81 ? -10.533 -5.266 10.382 1.00 76.00 81 PHE A N 1
ATOM 654 C CA . PHE A 1 81 ? -9.744 -4.161 9.837 1.00 76.00 81 PHE A CA 1
ATOM 655 C C . PHE A 1 81 ? -8.301 -4.163 10.352 1.00 76.00 81 PHE A C 1
ATOM 657 O O . PHE A 1 81 ? -7.376 -4.012 9.561 1.00 76.00 81 PHE A O 1
ATOM 664 N N . GLY A 1 82 ? -8.089 -4.402 11.650 1.00 71.25 82 GLY A N 1
ATOM 665 C CA . GLY A 1 82 ? -6.747 -4.471 12.235 1.00 71.25 82 GLY A CA 1
ATOM 666 C C . GLY A 1 82 ? -5.882 -5.585 11.670 1.00 71.25 82 GLY A C 1
ATOM 667 O O . GLY A 1 82 ? -4.744 -5.342 11.285 1.00 71.25 82 GLY A O 1
ATOM 668 N N . VAL A 1 83 ? -6.437 -6.796 11.576 1.00 79.06 83 VAL A N 1
ATOM 669 C CA . VAL A 1 83 ? -5.721 -7.963 11.038 1.00 79.06 83 VAL A CA 1
ATOM 670 C C . VAL A 1 83 ? -5.380 -7.733 9.570 1.00 79.06 83 VAL A C 1
ATOM 672 O O . VAL A 1 83 ? -4.248 -7.951 9.160 1.00 79.06 83 VAL A O 1
ATOM 675 N N . ILE A 1 84 ? -6.333 -7.228 8.790 1.00 81.56 84 ILE A N 1
ATOM 676 C CA . ILE A 1 84 ? -6.146 -6.955 7.363 1.00 81.56 84 ILE A CA 1
ATOM 677 C C . ILE A 1 84 ? -5.133 -5.829 7.142 1.00 81.56 84 ILE A C 1
ATOM 679 O O . ILE A 1 84 ? -4.266 -5.959 6.283 1.00 81.56 84 ILE A O 1
ATOM 683 N N . SER A 1 85 ? -5.190 -4.760 7.940 1.00 76.19 85 SER A N 1
ATOM 684 C CA . SER A 1 85 ? -4.212 -3.666 7.884 1.00 76.19 85 SER A CA 1
ATOM 685 C C . SER A 1 85 ? -2.811 -4.151 8.249 1.00 76.19 85 SER A C 1
ATOM 687 O O . SER A 1 85 ? -1.847 -3.769 7.595 1.00 76.19 85 SER A O 1
ATOM 689 N N . PHE A 1 86 ? -2.691 -5.030 9.249 1.00 81.06 86 PHE A N 1
ATOM 690 C CA . PHE A 1 86 ? -1.417 -5.628 9.643 1.00 81.06 86 PHE A CA 1
ATOM 691 C C . PHE A 1 86 ? -0.850 -6.546 8.555 1.00 81.06 86 PHE A C 1
ATOM 693 O O . PHE A 1 86 ? 0.300 -6.384 8.155 1.00 81.06 86 PHE A O 1
ATOM 700 N N . VAL A 1 87 ? -1.660 -7.466 8.022 1.00 84.12 87 VAL A N 1
ATOM 701 C CA . VAL A 1 87 ? -1.245 -8.353 6.923 1.00 84.12 87 VAL A CA 1
ATOM 702 C C . VAL A 1 87 ? -0.865 -7.534 5.687 1.00 84.12 87 VAL A C 1
ATOM 704 O O . VAL A 1 87 ? 0.164 -7.803 5.074 1.00 84.12 87 VAL A O 1
ATOM 707 N N . GLY A 1 88 ? -1.638 -6.496 5.357 1.00 81.38 88 GLY A N 1
ATOM 708 C CA . GLY A 1 88 ? -1.325 -5.571 4.268 1.00 81.38 88 GLY A CA 1
ATOM 709 C C . GLY A 1 88 ? -0.015 -4.809 4.489 1.00 81.38 88 GLY A C 1
ATOM 710 O O . GLY A 1 88 ? 0.767 -4.666 3.550 1.00 81.38 88 GLY A O 1
ATOM 711 N N . ALA A 1 89 ? 0.268 -4.374 5.722 1.00 81.69 89 ALA A N 1
ATOM 712 C CA . ALA A 1 89 ? 1.536 -3.739 6.082 1.00 81.69 89 ALA A CA 1
ATOM 713 C C . ALA A 1 89 ? 2.715 -4.691 5.852 1.00 81.69 89 ALA A C 1
ATOM 715 O O . ALA A 1 89 ? 3.639 -4.351 5.115 1.00 81.69 89 ALA A O 1
ATOM 716 N N . VAL A 1 90 ? 2.648 -5.902 6.417 1.00 84.50 90 VAL A N 1
ATOM 717 C CA . VAL A 1 90 ? 3.693 -6.929 6.274 1.00 84.50 90 VAL A CA 1
ATOM 718 C C . VAL A 1 90 ? 3.910 -7.275 4.804 1.00 84.50 90 VAL A C 1
ATOM 720 O O . VAL A 1 90 ? 5.044 -7.251 4.338 1.00 84.50 90 VAL A O 1
ATOM 723 N N . TRP A 1 91 ? 2.834 -7.508 4.051 1.00 84.69 91 TRP A N 1
ATOM 724 C CA . TRP A 1 91 ? 2.911 -7.803 2.621 1.00 84.69 91 TRP A CA 1
ATOM 725 C C . TRP A 1 91 ? 3.592 -6.684 1.828 1.00 84.69 91 TRP A C 1
ATOM 727 O O . TRP A 1 91 ? 4.455 -6.940 0.988 1.00 84.69 91 TRP A O 1
ATOM 737 N N . THR A 1 92 ? 3.236 -5.429 2.110 1.00 80.38 92 THR A N 1
ATOM 738 C CA . THR A 1 92 ? 3.825 -4.274 1.422 1.00 80.38 92 THR A CA 1
ATOM 739 C C . THR A 1 92 ? 5.309 -4.125 1.770 1.00 80.38 92 THR A C 1
ATOM 741 O O . THR A 1 92 ? 6.109 -3.816 0.886 1.00 80.38 92 THR A O 1
ATOM 744 N N . ILE A 1 93 ? 5.699 -4.389 3.024 1.00 83.06 93 ILE A N 1
ATOM 745 C CA . ILE A 1 93 ? 7.109 -4.410 3.449 1.00 83.06 93 ILE A CA 1
ATOM 746 C C . ILE A 1 93 ? 7.865 -5.518 2.711 1.00 83.06 93 ILE A C 1
ATOM 748 O O . ILE A 1 93 ? 8.925 -5.247 2.151 1.00 83.06 93 ILE A O 1
ATOM 752 N N . SER A 1 94 ? 7.317 -6.734 2.642 1.00 82.06 94 SER A N 1
ATOM 753 C CA . SER A 1 94 ? 7.929 -7.845 1.902 1.00 82.06 94 SER A CA 1
ATOM 754 C C . SER A 1 94 ? 8.136 -7.497 0.428 1.00 82.06 94 SER A C 1
ATOM 756 O O . SER A 1 94 ? 9.224 -7.706 -0.098 1.00 82.06 94 SER A O 1
ATOM 758 N N . MET A 1 95 ? 7.147 -6.877 -0.225 1.00 78.56 95 MET A N 1
ATOM 759 C CA . MET A 1 95 ? 7.300 -6.430 -1.614 1.00 78.56 95 MET A CA 1
ATOM 760 C C . MET A 1 95 ? 8.363 -5.346 -1.784 1.00 78.56 95 MET A C 1
ATOM 762 O O . MET A 1 95 ? 9.074 -5.340 -2.787 1.00 78.56 95 MET A O 1
ATOM 766 N N . PHE A 1 96 ? 8.482 -4.433 -0.820 1.00 79.38 96 PHE A N 1
ATOM 767 C CA . PHE A 1 96 ? 9.535 -3.424 -0.834 1.00 79.38 96 PHE A CA 1
ATOM 768 C C . PHE A 1 96 ? 10.928 -4.051 -0.698 1.00 79.38 96 PHE A C 1
ATOM 770 O O . PHE A 1 96 ? 11.840 -3.661 -1.422 1.00 79.38 96 PHE A O 1
ATOM 777 N N . VAL A 1 97 ? 11.084 -5.041 0.183 1.00 79.94 97 VAL A N 1
ATOM 778 C CA . VAL A 1 97 ? 12.341 -5.782 0.356 1.00 79.94 97 VAL A CA 1
ATOM 779 C C . VAL A 1 97 ? 12.698 -6.557 -0.915 1.00 79.94 97 VAL A C 1
ATOM 781 O O . VAL A 1 97 ? 13.823 -6.423 -1.397 1.00 79.94 97 VAL A O 1
ATOM 784 N N . ASP A 1 98 ? 11.742 -7.275 -1.510 1.00 74.19 98 ASP A N 1
ATOM 785 C CA . ASP A 1 98 ? 11.935 -7.962 -2.795 1.00 74.19 98 ASP A CA 1
ATOM 786 C C . ASP A 1 98 ? 12.391 -6.991 -3.894 1.00 74.19 98 ASP A C 1
ATOM 788 O O . ASP A 1 98 ? 13.270 -7.316 -4.690 1.00 74.19 98 ASP A O 1
ATOM 792 N N . ASP A 1 99 ? 11.844 -5.773 -3.932 1.00 70.00 99 ASP A N 1
ATOM 793 C CA . ASP A 1 99 ? 12.265 -4.747 -4.890 1.00 70.00 99 ASP A CA 1
ATOM 794 C C . ASP A 1 99 ? 13.703 -4.272 -4.684 1.00 70.00 99 ASP A C 1
ATOM 796 O O . ASP A 1 99 ? 14.450 -4.122 -5.654 1.00 70.00 99 ASP A O 1
ATOM 800 N N . GLN A 1 100 ? 14.115 -4.057 -3.436 1.00 73.25 100 GLN A N 1
ATOM 801 C CA . GLN A 1 100 ? 15.468 -3.585 -3.135 1.00 73.25 100 GLN A CA 1
ATOM 802 C C . GLN A 1 100 ? 16.531 -4.683 -3.282 1.00 73.25 1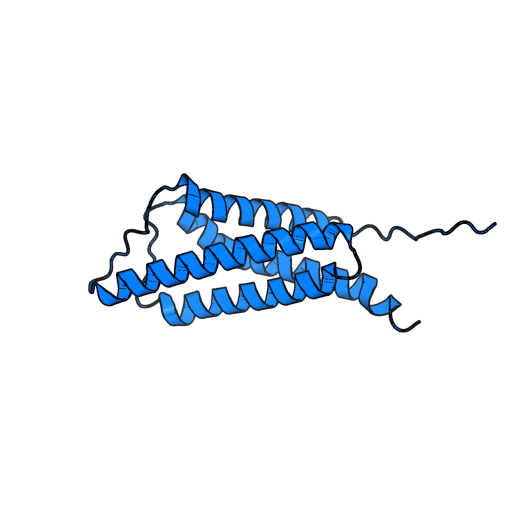00 GLN A C 1
ATOM 804 O O . GLN A 1 100 ? 17.666 -4.366 -3.637 1.00 73.25 100 GLN A O 1
ATOM 809 N N . ILE A 1 101 ? 16.184 -5.946 -3.016 1.00 68.38 101 ILE A N 1
ATOM 810 C CA . ILE A 1 101 ? 17.131 -7.070 -3.026 1.00 68.38 101 ILE A CA 1
ATOM 811 C C . ILE A 1 101 ? 17.155 -7.776 -4.386 1.00 68.38 101 ILE A C 1
ATOM 813 O O . ILE A 1 101 ? 18.231 -7.995 -4.936 1.00 68.38 101 ILE A O 1
ATOM 817 N N . ALA A 1 102 ? 15.992 -8.136 -4.937 1.00 59.44 102 ALA A N 1
ATOM 818 C CA . ALA A 1 102 ? 15.916 -8.996 -6.119 1.00 59.44 102 ALA A CA 1
ATOM 819 C C . ALA A 1 102 ? 15.909 -8.218 -7.445 1.00 59.44 102 ALA A C 1
ATOM 821 O O . ALA A 1 102 ? 16.364 -8.741 -8.460 1.00 59.44 102 ALA A O 1
ATOM 822 N N . LEU A 1 103 ? 15.387 -6.984 -7.461 1.00 58.72 103 LEU A N 1
ATOM 823 C CA . LEU A 1 103 ? 15.153 -6.241 -8.712 1.00 58.72 103 LEU A CA 1
ATOM 824 C C . LEU A 1 103 ? 16.095 -5.062 -8.925 1.00 58.72 103 LEU A C 1
ATOM 826 O O . LEU A 1 103 ? 16.436 -4.774 -10.068 1.00 58.72 103 LEU A O 1
ATOM 830 N N . ARG A 1 104 ? 16.588 -4.439 -7.852 1.00 58.50 104 ARG A N 1
ATOM 831 C CA . ARG A 1 104 ? 17.524 -3.306 -7.917 1.00 58.50 104 ARG A CA 1
ATOM 832 C C . ARG A 1 104 ? 18.761 -3.518 -8.818 1.00 58.50 104 ARG A C 1
ATOM 834 O O . ARG A 1 104 ? 19.136 -2.551 -9.476 1.00 58.50 104 ARG A O 1
ATOM 841 N N . PRO A 1 105 ? 19.394 -4.711 -8.896 1.00 53.44 105 PRO A N 1
ATOM 842 C CA . PRO A 1 105 ? 20.539 -4.920 -9.789 1.00 5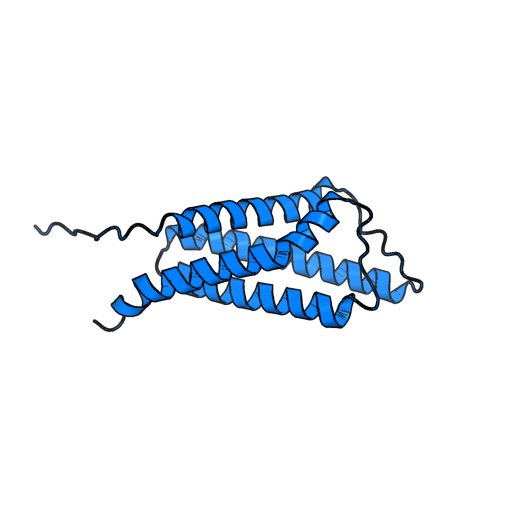3.44 105 PRO A CA 1
ATOM 843 C C . PRO A 1 105 ? 20.169 -5.228 -11.250 1.00 53.44 105 PRO A C 1
ATOM 845 O O . PRO A 1 105 ? 21.056 -5.210 -12.101 1.00 53.44 105 PRO A O 1
ATOM 848 N N . HIS A 1 106 ? 18.903 -5.526 -11.566 1.00 51.78 106 HIS A N 1
ATOM 849 C CA . HIS A 1 106 ? 18.541 -6.075 -12.878 1.00 51.78 106 HIS A CA 1
ATOM 850 C C . HIS A 1 106 ? 17.425 -5.337 -13.609 1.00 51.78 106 HIS A C 1
ATOM 852 O O . HIS A 1 106 ? 17.361 -5.455 -14.827 1.00 51.78 106 HIS A O 1
ATOM 858 N N . LEU A 1 107 ? 16.549 -4.595 -12.930 1.00 51.19 107 LEU A N 1
ATOM 859 C CA . LEU A 1 107 ? 15.274 -4.196 -13.516 1.00 51.19 107 LEU A CA 1
ATOM 860 C C . LEU A 1 107 ? 14.666 -2.963 -12.836 1.00 51.19 107 LEU A C 1
ATOM 862 O O . LEU A 1 107 ? 14.660 -2.852 -11.615 1.00 51.19 107 LEU A O 1
ATOM 866 N N . LEU A 1 108 ? 14.018 -2.140 -13.669 1.00 52.75 108 LEU A N 1
ATOM 867 C CA . LEU A 1 108 ? 13.117 -1.017 -13.354 1.00 52.75 108 LEU A CA 1
ATOM 868 C C . LEU A 1 108 ? 13.772 0.367 -13.249 1.00 52.75 108 LEU A C 1
ATOM 870 O O . LEU A 1 108 ? 13.801 0.981 -12.186 1.00 52.75 108 LEU A O 1
ATOM 874 N N . VAL A 1 109 ? 14.130 0.934 -14.403 1.00 53.44 109 VAL A N 1
ATOM 875 C CA . VAL A 1 109 ? 13.960 2.379 -14.611 1.00 53.44 109 VAL A CA 1
ATOM 876 C C . VAL A 1 109 ? 12.643 2.550 -15.366 1.00 53.44 109 VAL A C 1
ATOM 878 O O . VAL A 1 109 ? 12.601 2.292 -16.567 1.00 53.44 109 VAL A O 1
ATOM 881 N N . PRO A 1 110 ? 11.530 2.886 -14.693 1.00 55.72 110 PRO A N 1
ATOM 882 C CA . PRO A 1 110 ? 10.344 3.280 -15.428 1.00 55.72 110 PRO A CA 1
ATOM 883 C C . PRO A 1 110 ? 10.664 4.545 -16.231 1.00 55.72 110 PRO A C 1
ATOM 885 O O . PRO A 1 110 ? 11.064 5.545 -15.645 1.00 55.72 110 PRO A O 1
ATOM 888 N N . GLU A 1 111 ? 10.447 4.531 -17.548 1.00 59.50 111 GLU A N 1
ATOM 889 C CA . GLU A 1 111 ? 10.543 5.749 -18.376 1.00 59.50 111 GLU A CA 1
ATOM 890 C C . GLU A 1 111 ? 9.488 6.793 -17.967 1.00 59.50 111 GLU A C 1
ATOM 892 O O . GLU A 1 111 ? 9.661 7.993 -18.163 1.00 59.50 111 GLU A O 1
ATOM 897 N N . ASN A 1 112 ? 8.388 6.342 -17.356 1.00 68.75 112 ASN A N 1
ATOM 898 C CA . ASN A 1 112 ? 7.301 7.202 -16.921 1.00 68.75 112 ASN A CA 1
ATOM 899 C C . ASN A 1 112 ? 7.639 7.915 -15.598 1.00 68.75 112 ASN A C 1
ATOM 901 O O . ASN A 1 112 ? 7.721 7.287 -14.537 1.00 68.75 112 ASN A O 1
ATOM 905 N N . THR A 1 113 ? 7.735 9.246 -15.644 1.00 75.12 113 THR A N 1
ATOM 906 C CA . THR A 1 113 ? 7.955 10.122 -14.481 1.00 75.12 113 THR A CA 1
ATOM 907 C C . THR A 1 113 ? 6.967 9.854 -13.343 1.00 75.12 113 THR A C 1
ATOM 909 O O . THR A 1 113 ? 7.354 9.861 -12.174 1.00 75.12 113 THR A O 1
ATOM 912 N N . THR A 1 114 ? 5.704 9.546 -13.650 1.00 75.06 114 THR A N 1
ATOM 913 C CA . THR A 1 114 ? 4.688 9.228 -12.637 1.00 75.06 114 THR A CA 1
ATOM 914 C C . THR A 1 114 ? 5.029 7.947 -11.875 1.00 75.06 114 THR A C 1
ATOM 916 O O . THR A 1 114 ? 4.875 7.894 -10.656 1.00 75.06 114 THR A O 1
ATOM 919 N N . ALA A 1 115 ? 5.549 6.925 -12.558 1.00 73.00 115 ALA A N 1
ATOM 920 C CA . ALA A 1 115 ? 5.972 5.685 -11.912 1.00 73.00 115 ALA A CA 1
ATOM 921 C C . ALA A 1 115 ? 7.210 5.900 -11.025 1.00 73.00 115 ALA A C 1
ATOM 923 O O . ALA A 1 115 ? 7.268 5.345 -9.928 1.00 73.00 115 ALA A O 1
ATOM 924 N N . ILE A 1 116 ? 8.152 6.754 -11.444 1.00 75.75 116 ILE A N 1
ATOM 925 C CA . ILE A 1 116 ? 9.310 7.147 -10.620 1.00 75.75 116 ILE A CA 1
ATOM 926 C C . ILE A 1 116 ? 8.841 7.837 -9.332 1.00 75.75 116 ILE A C 1
ATOM 928 O O . ILE A 1 116 ? 9.283 7.480 -8.240 1.00 75.75 116 ILE A O 1
ATOM 932 N N . ILE A 1 117 ? 7.905 8.784 -9.434 1.00 81.56 117 ILE A N 1
ATOM 933 C CA . ILE A 1 117 ? 7.349 9.485 -8.268 1.00 81.56 117 ILE A CA 1
ATOM 934 C C . ILE A 1 117 ? 6.656 8.499 -7.317 1.00 81.56 117 ILE A C 1
ATOM 936 O O . ILE A 1 117 ? 6.893 8.538 -6.110 1.00 81.56 117 ILE A O 1
ATOM 940 N N . LEU A 1 118 ? 5.841 7.577 -7.838 1.00 81.75 118 LEU A N 1
ATOM 941 C CA . LEU A 1 118 ? 5.154 6.574 -7.016 1.00 81.75 118 LEU A CA 1
ATOM 942 C C . LEU A 1 118 ? 6.123 5.606 -6.326 1.00 81.75 118 LEU A C 1
ATOM 944 O O . LEU A 1 118 ? 5.877 5.211 -5.183 1.00 81.75 118 LEU A O 1
ATOM 948 N N . LEU A 1 119 ? 7.228 5.242 -6.982 1.00 78.31 119 LEU A N 1
ATOM 949 C CA . LEU A 1 119 ? 8.293 4.455 -6.360 1.00 78.31 119 LEU A CA 1
ATOM 950 C C . LEU A 1 119 ? 8.951 5.227 -5.210 1.00 78.31 119 LEU A C 1
ATOM 952 O O . LEU A 1 119 ? 9.104 4.674 -4.121 1.00 78.31 119 LEU A O 1
ATOM 956 N N . SER A 1 120 ? 9.254 6.510 -5.410 1.00 81.88 120 SER A N 1
ATOM 957 C CA . SER A 1 120 ? 9.837 7.380 -4.379 1.00 81.88 120 SER A CA 1
ATOM 958 C C . SER A 1 120 ? 8.896 7.632 -3.196 1.00 81.88 120 SER A C 1
ATOM 960 O O . SER A 1 120 ? 9.356 7.783 -2.067 1.00 81.88 120 SER A O 1
ATOM 962 N N . LEU A 1 121 ? 7.579 7.636 -3.421 1.00 85.75 121 LEU A N 1
ATOM 963 C CA . LEU A 1 121 ? 6.563 7.788 -2.370 1.00 85.75 121 LEU A CA 1
ATOM 964 C C . LEU A 1 121 ? 6.262 6.488 -1.606 1.00 85.75 121 LEU A C 1
ATOM 966 O O . LEU A 1 121 ? 5.566 6.518 -0.589 1.00 85.75 121 LEU A O 1
ATOM 970 N N . ARG A 1 122 ? 6.785 5.339 -2.049 1.00 81.50 122 ARG A N 1
ATOM 971 C CA . ARG A 1 122 ? 6.509 4.034 -1.428 1.00 81.50 122 ARG A CA 1
ATOM 972 C C . ARG A 1 122 ? 6.894 3.946 0.062 1.00 81.50 122 ARG A C 1
ATOM 974 O O . ARG A 1 122 ? 6.104 3.382 0.820 1.00 81.50 122 ARG A O 1
ATOM 981 N N . PRO A 1 123 ? 8.026 4.503 0.539 1.00 83.38 123 PRO A N 1
ATOM 982 C CA . PRO A 1 123 ? 8.340 4.520 1.971 1.00 83.38 123 PRO A CA 1
ATOM 983 C C . PRO A 1 123 ? 7.303 5.289 2.799 1.00 83.38 123 PRO A C 1
ATOM 985 O O . PRO A 1 123 ? 6.943 4.864 3.895 1.00 83.38 123 PRO A O 1
ATOM 988 N N . LEU A 1 124 ? 6.768 6.387 2.254 1.00 87.75 124 LEU A N 1
ATOM 989 C CA . LEU A 1 124 ? 5.704 7.149 2.906 1.00 87.75 124 LEU A CA 1
ATOM 990 C C . LEU A 1 124 ? 4.409 6.328 2.975 1.00 87.75 124 LEU A C 1
ATOM 992 O O . LEU A 1 124 ? 3.760 6.289 4.017 1.00 87.75 124 LEU A O 1
ATOM 996 N N . PHE A 1 125 ? 4.075 5.602 1.905 1.00 85.62 125 PHE A N 1
ATOM 997 C CA . PHE A 1 125 ? 2.940 4.675 1.885 1.00 85.62 125 PHE A CA 1
ATOM 998 C C . PHE A 1 125 ? 3.059 3.578 2.951 1.00 85.62 125 PHE A C 1
ATOM 1000 O O . PHE A 1 125 ? 2.121 3.354 3.722 1.00 85.62 125 PHE A O 1
ATOM 1007 N N . LEU A 1 126 ? 4.236 2.960 3.068 1.00 85.25 126 LEU A N 1
ATOM 1008 C CA . LEU A 1 126 ? 4.532 1.980 4.115 1.00 85.25 126 LEU A CA 1
ATOM 1009 C C . LEU A 1 126 ? 4.326 2.548 5.520 1.00 85.25 126 LEU A C 1
ATOM 1011 O O . LEU A 1 126 ? 3.716 1.889 6.367 1.00 85.25 126 LEU A O 1
ATOM 1015 N N . LEU A 1 127 ? 4.789 3.777 5.756 1.00 86.81 127 LEU A N 1
ATOM 1016 C CA . LEU A 1 127 ? 4.602 4.468 7.028 1.00 86.81 127 LEU A CA 1
ATOM 1017 C C . LEU A 1 127 ? 3.113 4.683 7.317 1.00 86.81 127 LEU A C 1
ATOM 1019 O O . LEU A 1 127 ? 2.656 4.372 8.416 1.00 86.81 127 LEU A O 1
ATOM 1023 N N . THR A 1 128 ? 2.335 5.137 6.331 1.00 88.44 128 THR A N 1
ATOM 1024 C CA . THR A 1 128 ? 0.895 5.382 6.514 1.00 88.44 128 THR A CA 1
ATOM 1025 C C . THR A 1 128 ? 0.099 4.111 6.808 1.00 88.44 128 THR A C 1
ATOM 1027 O O . THR A 1 128 ? -0.718 4.111 7.729 1.00 88.44 128 THR A O 1
ATOM 1030 N N . ILE A 1 129 ? 0.366 3.003 6.107 1.00 84.19 129 ILE A N 1
ATOM 1031 C CA . ILE A 1 129 ? -0.304 1.723 6.380 1.00 84.19 129 ILE A CA 1
ATOM 1032 C C . ILE A 1 129 ? 0.094 1.176 7.751 1.00 84.19 129 ILE A C 1
ATOM 1034 O O . ILE A 1 129 ? -0.770 0.730 8.510 1.00 84.19 129 ILE A O 1
ATOM 1038 N N . SER A 1 130 ? 1.379 1.260 8.100 1.00 85.00 130 SER A N 1
ATOM 1039 C CA . SER A 1 130 ? 1.873 0.816 9.407 1.00 85.00 130 SER A CA 1
ATOM 1040 C C . SER A 1 130 ? 1.256 1.632 10.545 1.00 85.00 130 SER A C 1
ATOM 1042 O O . SER A 1 130 ? 0.828 1.057 11.546 1.00 85.00 130 SER A O 1
ATOM 1044 N N . TRP A 1 131 ? 1.128 2.953 10.374 1.00 86.06 131 TRP A N 1
ATOM 1045 C CA . TRP A 1 131 ? 0.458 3.825 11.340 1.00 86.06 131 TRP A CA 1
ATOM 1046 C C . TRP A 1 131 ? -1.012 3.447 11.529 1.00 86.06 131 TRP A C 1
ATOM 1048 O O . TRP A 1 131 ? -1.469 3.309 12.662 1.00 86.06 131 TRP A O 1
ATOM 1058 N N . MET A 1 132 ? -1.753 3.221 10.440 1.00 85.38 132 MET A N 1
ATOM 1059 C CA . MET A 1 132 ? -3.158 2.808 10.525 1.00 85.38 132 MET A CA 1
ATOM 1060 C C . MET A 1 132 ? -3.326 1.465 11.243 1.00 85.38 132 MET A C 1
ATOM 1062 O O . MET A 1 132 ? -4.231 1.324 12.070 1.00 85.38 132 MET A O 1
ATOM 1066 N N . ALA A 1 133 ? -2.452 0.494 10.962 1.00 82.19 133 ALA A N 1
ATOM 1067 C CA . ALA A 1 133 ? -2.458 -0.799 11.641 1.00 82.19 133 ALA A CA 1
ATOM 1068 C C . ALA A 1 133 ? -2.168 -0.648 13.145 1.00 82.19 133 ALA A C 1
ATOM 1070 O O . ALA A 1 133 ? -2.896 -1.201 13.974 1.00 82.19 133 ALA A O 1
ATOM 1071 N N . LEU A 1 134 ? -1.156 0.149 13.498 1.00 85.00 134 LEU A N 1
ATOM 1072 C CA . LEU A 1 134 ? -0.751 0.406 14.879 1.00 85.00 134 LEU A CA 1
ATOM 1073 C C . LEU A 1 134 ? -1.830 1.160 15.661 1.00 85.00 134 LEU A C 1
ATOM 1075 O O . LEU A 1 134 ? -2.187 0.750 16.763 1.00 85.00 134 LEU A O 1
ATOM 1079 N N . GLU A 1 135 ? -2.401 2.225 15.099 1.00 83.88 135 GLU A N 1
ATOM 1080 C CA . GLU A 1 135 ? -3.458 2.988 15.762 1.00 83.88 135 GLU A CA 1
ATOM 1081 C C . GLU A 1 135 ? -4.713 2.135 15.980 1.00 83.88 135 GLU A C 1
ATOM 1083 O O . GLU A 1 135 ? -5.325 2.184 17.053 1.00 83.88 135 GLU A O 1
ATOM 1088 N N . HIS A 1 136 ? -5.085 1.311 14.997 1.00 81.25 136 HIS A N 1
ATOM 1089 C CA . HIS A 1 136 ? -6.190 0.379 15.173 1.00 81.25 136 HIS A CA 1
ATOM 1090 C C . HIS A 1 136 ? -5.891 -0.646 16.276 1.00 81.25 136 HIS A C 1
ATOM 1092 O O . HIS A 1 136 ? -6.752 -0.895 17.123 1.00 81.25 136 HIS A O 1
ATOM 1098 N N . PHE A 1 137 ? -4.675 -1.198 16.319 1.00 79.50 137 PHE A N 1
ATOM 1099 C CA . PHE A 1 137 ? -4.261 -2.121 17.377 1.00 79.50 137 PHE A CA 1
ATOM 1100 C C . PHE A 1 137 ? -4.299 -1.466 18.765 1.00 79.50 137 PHE A C 1
ATOM 1102 O O . PHE A 1 137 ? -4.891 -2.024 19.685 1.00 79.50 137 PHE A O 1
ATOM 1109 N N . LEU A 1 138 ? -3.764 -0.253 18.921 1.00 81.19 138 LEU A N 1
ATOM 1110 C CA . LEU A 1 138 ? -3.768 0.457 20.205 1.00 81.19 138 LEU A CA 1
ATOM 1111 C C . LEU A 1 138 ? -5.184 0.776 20.706 1.00 81.19 138 LEU A C 1
ATOM 1113 O O . LEU A 1 138 ? -5.446 0.701 21.908 1.00 81.19 138 LEU A O 1
ATOM 1117 N N . ARG A 1 139 ? -6.111 1.127 19.806 1.00 76.25 139 ARG A N 1
ATOM 1118 C CA . ARG A 1 139 ? -7.485 1.509 20.183 1.00 76.25 139 ARG A CA 1
ATOM 1119 C C . ARG A 1 139 ? -8.412 0.315 20.407 1.00 76.25 139 ARG A C 1
ATOM 1121 O O . ARG A 1 139 ? -9.252 0.365 21.305 1.00 76.25 139 ARG A O 1
ATOM 1128 N N . TYR A 1 140 ? -8.284 -0.735 19.597 1.00 69.75 140 TYR A N 1
ATOM 1129 C CA . TYR A 1 140 ? -9.224 -1.862 19.577 1.00 69.75 140 TYR A CA 1
ATOM 1130 C C . TYR A 1 140 ? -8.634 -3.177 20.098 1.00 69.75 140 TYR A C 1
ATOM 1132 O O . TYR A 1 140 ? -9.399 -4.054 20.496 1.00 69.75 140 TYR A O 1
ATOM 1140 N N . GLY A 1 141 ? -7.307 -3.316 20.157 1.00 61.03 141 GLY A N 1
ATOM 1141 C CA . GLY A 1 141 ? -6.636 -4.478 20.750 1.00 61.03 141 GLY A CA 1
ATOM 1142 C C . GLY A 1 141 ? -6.909 -4.594 22.249 1.00 61.03 141 GLY A C 1
ATOM 1143 O O . GLY A 1 141 ? -7.230 -5.671 22.731 1.00 61.03 141 GLY A O 1
ATOM 1144 N N . LYS A 1 142 ? -6.940 -3.461 22.961 1.00 52.69 142 LYS A N 1
ATOM 1145 C CA . LYS A 1 142 ? -7.164 -3.409 24.417 1.00 52.69 142 LYS A CA 1
ATOM 1146 C C . LYS A 1 142 ? -8.580 -3.805 24.874 1.00 52.69 142 LYS A C 1
ATOM 1148 O O . LYS A 1 142 ? -8.792 -3.994 26.063 1.00 52.69 142 LYS A O 1
ATOM 1153 N N . ARG A 1 143 ? -9.559 -3.890 23.961 1.00 52.50 143 ARG A N 1
ATOM 1154 C CA . ARG A 1 143 ? -10.962 -4.240 24.279 1.00 52.50 143 ARG A CA 1
ATOM 1155 C C . ARG A 1 143 ? -11.292 -5.726 24.116 1.00 52.50 143 ARG A C 1
ATOM 1157 O O . ARG A 1 143 ? -12.439 -6.088 24.335 1.00 52.50 143 ARG A O 1
ATOM 1164 N N . ARG A 1 144 ? -10.355 -6.566 23.663 1.00 50.41 144 ARG A N 1
ATOM 1165 C CA . ARG A 1 144 ? -10.598 -8.017 23.547 1.00 50.41 144 ARG A CA 1
ATOM 1166 C C . ARG A 1 144 ? -10.289 -8.795 24.831 1.00 50.41 144 ARG A C 1
ATOM 1168 O O . ARG A 1 144 ? -10.683 -9.950 24.904 1.00 50.41 144 ARG A O 1
ATOM 1175 N N . ASP A 1 145 ? -9.665 -8.147 25.816 1.00 43.94 145 ASP A N 1
ATOM 1176 C CA . ASP A 1 145 ? -9.236 -8.758 27.083 1.00 43.94 145 ASP A CA 1
ATOM 1177 C C . ASP A 1 145 ? -10.122 -8.355 28.288 1.00 43.94 145 ASP A C 1
ATOM 1179 O O . ASP A 1 145 ? -9.739 -8.568 29.437 1.00 43.94 145 ASP A O 1
ATOM 1183 N N . MET A 1 146 ? -11.296 -7.756 28.040 1.00 39.31 146 MET A N 1
ATOM 1184 C CA . MET A 1 146 ? -12.349 -7.473 29.033 1.00 39.31 146 MET A CA 1
ATOM 1185 C C . MET A 1 146 ? -13.681 -8.024 28.537 1.00 39.31 146 MET A C 1
ATOM 1187 O O . MET A 1 146 ? -14.467 -8.488 29.388 1.00 39.31 146 MET A O 1
#

pLDDT: mean 72.2, std 14.61, range [34.44, 89.75]

Radius of gyration: 18.41 Å; chains: 1; bounding box: 55×27×52 Å

Sequence (146 aa):
MAFIKFAKQSYSTPFYLALWFSISYVVAVLAVQFIGGIAPKFVVTTPEYEMLSQKLLWRRTIAILFFSVIYVASLRAGRFFGVISFVGAVWTISMFVDDQIALRPHLLVPENTTAIILLSLRPLFLLTISWMALEHFLRYGKRRDM

=== Feature glossary ===
A reading guide for the features in this record.

Start from the sequence.

  · This is the polypeptide sequence — one letter per residue, N-terminus first. Length ranges from a few dozen residues for small domains to over a thousand for large multi-domain proteins.

Fold it, and you get atomic coordinates and the backbone conformation that goes with them.

  · Structure coordinates are given as an mmCIF _atom_site loop: one row per atom with element, residue name, chain id, sequence number, and x/y/z position in Å. Only the four main-chain atoms per residue are included here; side chains are omitted to keep the record compact.

  · Backbone dihedral angles. Every residue except chain termini has a φ (preceding-C → N → Cα → C) and a ψ (N → Cα → C → next-N). They are reported in degrees following the IUPAC sign convention. Secondary structure is essentially a statement about which (φ, ψ) basin each residue occupies.

  · The SS8 string is DSSP's per-residue secondary-structure call. α-helix (H) means an i→i+4 H-bond ladder; β-strand (E) means the residue participates in a β-sheet; 3₁₀ (G) and π (I) are tighter and wider helices; T/S are turns/bends; '-' is loop.

  · SS3 is a coarse helix/strand/coil call (letters a/b/c) made by the P-SEA algorithm from inter-Cα distances and dihedrals. It is less detailed than DSSP but needs only Cα positions.

Summarize the fold with a handful of shape descriptors and a per-residue structural alphabet.

  · Radius of gyration (Rg) is the root-mean-square distance of Cα atoms from their centroid — a single number for overall size and compactness. A globular domain of N residues has Rg ≈ 2.2·N^0.38 Å; an extended or disordered chain has a much larger Rg. The Cα contact count is the number of residue pairs whose Cα atoms are within 8 Å and are more than four positions apart in sequence — a standard proxy for tertiary packing density. The bounding box is the smallest axis-aligned box enclosing all Cα atoms.

  · The Foldseek 3Di string encodes local tertiary geometry as a 20-letter alphabet — one character per residue — derived from the relative positions of nearby Cα atoms. Unlike the amino-acid sequence, 3Di is a direct function of the 3D structure, so two proteins with the same fold have similar 3Di strings even at low sequence identity.

  · Solvent-accessible surface area (SASA) is the area in Å² traced out by the centre of a 1.4 Å probe sphere (a water molecule) rolled over the protein's van der Waals surface (Shrake–Rupley / Lee–Richards construction). Buried residues have near-zero SASA; fully exposed residues can exceed 200 Å². The total SASA scales roughly with the number of surface residues.

Ask how reliable the model is.

  · pLDDT (predicted Local Distance Difference Test) is AlphaFold's per-residue confidence score, ranging from 0 to 100. Values above 90 indicate high confidence (typically well-packed cores); 70–90 is confident; 50–70 low confidence; below 50 usually means the region is disordered or the prediction is unreliable there. AlphaFold stores pLDDT in the mmCIF B-factor column.

  · B-factor (Debye–Waller factor) reflects atomic displacement in the crystal lattice. It is an experimental observable (units Å²), not a prediction; low values mean the atom is pinned down, high values mean it moves or is heterogeneous across the crystal.

  · Predicted Aligned Error (PAE) is an AlphaFold confidence matrix: entry (i, j) is the expected error in the position of residue j, in ångströms, when the prediction is superimposed on the true structure at residue i. Low PAE within a block of residues means that block is internally rigid and well-predicted; high PAE between two blocks means their relative placement is uncertain even if each block individually is confident.

Place it in context: what it resembles, what it is annotated as, and how it looks.

  · Nearest PDB neighbors are the top structural matches found by Foldseek when searching this structure against the entire Protein Data Bank. Each hit reports a TM-score (0 to 1; >0.5 almost always implies the same fold) and an E-value. These are *structural* ho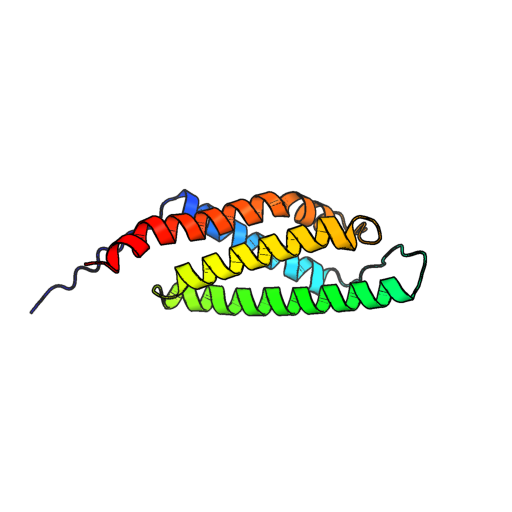mologs — they may share no detectable sequence similarity.

  · Functional annotations link the protein to curated databases. InterPro entries identify conserved domains and families by matching the sequence against member-database signatures (Pfam, PROSITE, CDD, …). Gene Ontology (GO) terms describe molecular function, biological process, and cellular component in a controlled vocabulary. CATH places the structure in a hierarchical fold classification (Class/Architecture/Topology/Homologous-superfamily). The organism is the source species.

  · Three diagnostic plots accompany the record. The Cα contact map visualizes the tertiary structure as a 2D adjacency matrix (8 Å cutoff, sequence-local contacts suppressed). The Ramachandran plot shows the distribution of backbone (φ, ψ) torsions, with points in the α and β basins reflecting secondary structure content. The PAE plot shows AlphaFold's inter-residue confidence as a color matrix.

  · Six rendered views show the 3D structure from the faces of a cube — i.e. along ±x, ±y, ±z. Rendering representation is drawn randomly per protein from cartoon (secondary-structure ribbons), sticks (backbone bonds), or molecular surface; coloring is either N→C rainbow (blue at the N-terminus through red at the C-terminus) or one color per chain.